Protein AF-A0A820NMT6-F1 (afdb_monomer)

Organism: NCBI:txid433720

Radius of gyration: 14.99 Å; Cα contacts (8 Å, |Δi|>4): 287; chains: 1; bounding box: 34×33×39 Å

pLDDT: mean 90.2, std 10.55, range [42.97, 98.31]

Foldseek 3Di:
DDDPDPKDKDWDQWDWDQDPPRIDTDADDPQTDIDTDDPVQLVDPQRKDKDKDKDAAADLAKDADDKDDPDPSSDDDIDRQWIAHRRQWIKGFHPDPVGQIQTADRDDHRDIKMKMWIAHPQAAIWIDINNHTRDGSGD

Sequence (139 aa):
ASVPLGLIVTTNDVTLATGKVNQALNFNSSSSYYQIQSFVLLGISNYAYSIALWVKRTSTGGGTLVHLSTQTDGLGWCVTLLGFRSTGEIVATNWDYYGKEVVGPVILINVWTHVASTFSTINGLRFYINGIYSGTTGV

Solvent-accessible surface area (backbone atoms only — not comparable to full-atom values): 8318 Å² total; per-residue (Å²): 132,91,70,86,80,86,62,54,71,51,71,35,68,61,43,83,41,85,32,99,64,76,64,30,85,38,69,80,51,98,77,34,43,81,46,72,54,86,65,62,63,80,74,40,84,75,54,66,51,75,51,75,48,77,46,61,44,86,62,63,62,44,50,78,76,38,75,49,47,79,37,96,88,60,42,83,63,60,45,64,41,28,30,34,39,67,87,24,28,38,34,41,34,54,90,52,101,78,63,51,57,37,74,48,64,67,63,60,63,77,39,83,41,42,41,36,39,37,37,33,78,82,58,16,44,35,38,28,52,70,86,40,83,62,46,55,56,46,107

Secondary structure (DSSP, 8-state):
---SSS--EEEESEEEEE-SSSEEEEE-STT-EEEE---GGGGSTT--EEEEEEE--SSSS-EEEEEEESSTTS-SSEEEEEEE-TT-EEEEE--STT--EEEEEEPPTT--EEEEEEEETTTEEEEEETTEEEEE---

Nearest PDB structures (foldseek):
  2nz9-assembly2_B  TM=6.439E-01  e=1.289E-02  Clostridium botulinum
  5hcf-assembly1_A  TM=4.167E-01  e=2.110E-02  Trypanosoma cruzi strain CL Brener
  8tzr-assembly1_C  TM=5.541E-01  e=5.318E-01  Homo sapiens
  3hbk-assembly1_A  TM=4.352E-01  e=9.189E-01  Parabacteroides distasonis ATCC 8503
  2ifr-assembly1_A  TM=4.392E-01  e=7.757E+00  Scytalidium lignicola

InterPro domains:
  IPR013320 Concanavalin A-like lectin/glucanase domain superfamily [SSF49899] (11-137)

Structure (mmCIF, N/CA/C/O backbone):
data_AF-A0A820NMT6-F1
#
_entry.id   AF-A0A820NMT6-F1
#
loop_
_atom_site.group_PDB
_atom_site.id
_atom_site.type_symbol
_atom_site.label_atom_id
_atom_site.label_alt_id
_atom_site.label_comp_id
_atom_site.label_asym_id
_atom_site.label_entity_id
_atom_site.label_seq_id
_atom_site.pdbx_PDB_ins_code
_atom_site.Cartn_x
_atom_site.Cartn_y
_atom_site.Cartn_z
_atom_site.occupancy
_atom_site.B_iso_or_equiv
_atom_site.auth_seq_id
_atom_site.auth_comp_id
_atom_site.auth_asym_id
_atom_site.auth_atom_id
_atom_site.pdbx_PDB_model_num
ATOM 1 N N . ALA A 1 1 ? 4.928 1.311 19.247 1.00 45.97 1 ALA A N 1
ATOM 2 C CA . ALA A 1 1 ? 5.791 0.214 18.769 1.00 45.97 1 ALA A CA 1
ATOM 3 C C . ALA A 1 1 ? 7.204 0.758 18.627 1.00 45.97 1 ALA A C 1
ATOM 5 O O . ALA A 1 1 ? 7.374 1.758 17.944 1.00 45.97 1 ALA A O 1
ATOM 6 N N . SER A 1 2 ? 8.183 0.187 19.330 1.00 42.97 2 SER A N 1
ATOM 7 C CA . SER A 1 2 ? 9.589 0.567 19.166 1.00 42.97 2 SER A CA 1
ATOM 8 C C . SER A 1 2 ? 10.054 0.121 17.784 1.00 42.97 2 SER A C 1
ATOM 10 O O . SER A 1 2 ? 10.014 -1.073 17.492 1.00 42.97 2 SER A O 1
ATOM 12 N N . VAL A 1 3 ? 10.463 1.060 16.934 1.00 52.28 3 VAL A N 1
ATOM 13 C CA . VAL A 1 3 ? 11.078 0.731 15.647 1.00 52.28 3 VAL A CA 1
ATOM 14 C C . VAL A 1 3 ? 12.587 0.646 15.889 1.00 52.28 3 VAL A C 1
ATOM 16 O O . VAL A 1 3 ? 13.200 1.669 16.197 1.00 52.28 3 VAL A O 1
ATOM 19 N N . PRO A 1 4 ? 13.208 -0.544 15.841 1.00 52.53 4 PRO A N 1
ATOM 20 C CA . PRO A 1 4 ? 14.662 -0.630 15.860 1.00 52.53 4 PRO A CA 1
ATOM 21 C C . PRO A 1 4 ? 15.181 -0.091 14.513 1.00 52.53 4 PRO A C 1
ATOM 23 O O . PRO A 1 4 ? 14.522 -0.330 13.507 1.00 52.53 4 PRO A O 1
ATOM 26 N N . LEU A 1 5 ? 16.330 0.608 14.499 1.00 56.19 5 LEU A N 1
ATOM 27 C CA . LEU A 1 5 ? 17.064 1.174 13.331 1.00 56.19 5 LEU A CA 1
ATOM 28 C C . LEU A 1 5 ? 17.062 2.704 13.094 1.00 56.19 5 LEU A C 1
ATOM 30 O O . LEU A 1 5 ? 17.380 3.138 11.993 1.00 56.19 5 LEU A O 1
ATOM 34 N N . GLY A 1 6 ? 16.797 3.561 14.086 1.00 63.81 6 GLY A N 1
ATOM 35 C CA . GLY A 1 6 ? 16.999 5.016 13.893 1.00 63.81 6 GLY A CA 1
ATOM 36 C C . GLY A 1 6 ? 16.092 5.641 12.818 1.00 63.81 6 GLY A C 1
ATOM 37 O O . GLY A 1 6 ? 16.377 6.720 12.305 1.00 63.81 6 GLY A O 1
ATOM 38 N N . LEU A 1 7 ? 14.999 4.955 12.479 1.00 75.00 7 LEU A N 1
ATOM 39 C CA . LEU A 1 7 ? 13.937 5.473 11.630 1.00 75.00 7 LEU A CA 1
ATOM 40 C C . LEU A 1 7 ? 13.156 6.533 12.408 1.00 75.00 7 LEU A C 1
ATOM 42 O O . LEU A 1 7 ? 12.718 6.293 13.535 1.00 75.00 7 LEU A O 1
ATOM 46 N N . ILE A 1 8 ? 12.968 7.699 11.794 1.00 85.88 8 ILE A N 1
ATOM 47 C CA . ILE A 1 8 ? 12.130 8.758 12.355 1.00 85.88 8 ILE A CA 1
ATOM 48 C C . ILE A 1 8 ? 10.686 8.444 11.984 1.00 85.88 8 ILE A C 1
ATOM 50 O O . ILE A 1 8 ? 10.362 8.279 10.806 1.00 85.88 8 ILE A O 1
ATOM 54 N N . VAL A 1 9 ? 9.836 8.357 13.005 1.00 90.19 9 VAL A N 1
ATOM 55 C CA . VAL A 1 9 ? 8.408 8.085 12.862 1.00 90.19 9 VAL A CA 1
ATOM 56 C C . VAL A 1 9 ? 7.610 9.253 13.416 1.00 90.19 9 VAL A C 1
ATOM 58 O O . VAL A 1 9 ? 7.865 9.723 14.524 1.00 90.19 9 VAL A O 1
ATOM 61 N N . THR A 1 10 ? 6.608 9.685 12.661 1.00 92.56 10 THR A N 1
ATOM 62 C CA . THR A 1 10 ? 5.634 10.691 13.086 1.00 92.56 10 THR A CA 1
ATOM 63 C C . THR A 1 10 ? 4.236 10.159 12.814 1.00 92.56 10 THR A C 1
ATOM 65 O O . THR A 1 10 ? 3.992 9.519 11.795 1.00 92.56 10 THR A O 1
ATOM 68 N N . THR A 1 11 ? 3.310 10.383 13.738 1.00 93.81 11 THR A N 1
ATOM 69 C CA . THR A 1 11 ? 1.936 9.891 13.619 1.00 93.81 11 THR A CA 1
ATOM 70 C C . THR A 1 11 ? 0.957 10.984 13.987 1.00 93.81 11 THR A C 1
ATOM 72 O O . THR A 1 11 ? 1.195 11.703 14.955 1.00 93.81 11 THR A O 1
ATOM 75 N N . ASN A 1 12 ? -0.173 11.035 13.293 1.00 94.56 12 ASN A N 1
ATOM 76 C CA . ASN A 1 12 ? -1.311 11.867 13.665 1.00 94.56 12 ASN A CA 1
ATOM 77 C C . ASN A 1 12 ? -2.569 11.000 13.712 1.00 94.56 12 ASN A C 1
ATOM 79 O O . ASN A 1 12 ? -2.816 10.266 12.762 1.00 94.56 12 ASN A O 1
ATOM 83 N N . ASP A 1 13 ? -3.339 11.065 14.798 1.00 94.50 13 ASP A N 1
ATOM 84 C CA . ASP A 1 13 ? -4.640 10.388 14.964 1.00 94.50 13 ASP A CA 1
ATOM 85 C C . ASP A 1 13 ? -4.673 8.869 14.672 1.00 94.50 13 ASP A C 1
ATOM 87 O O . ASP A 1 13 ? -5.712 8.299 14.326 1.00 94.50 13 ASP A O 1
ATOM 91 N N . VAL A 1 14 ? -3.545 8.176 14.857 1.00 95.19 14 VAL A N 1
ATOM 92 C CA . VAL A 1 14 ? -3.446 6.719 14.685 1.00 95.19 14 VAL A CA 1
ATOM 93 C C . VAL A 1 14 ? -3.500 6.012 16.035 1.00 95.19 14 VAL A C 1
ATOM 95 O O . VAL A 1 14 ? -2.767 6.344 16.964 1.00 95.19 14 VAL A O 1
ATOM 98 N N . THR A 1 15 ? -4.335 4.980 16.127 1.00 95.69 15 THR A N 1
ATOM 99 C CA . THR A 1 15 ? -4.449 4.112 17.313 1.00 95.69 15 THR A CA 1
ATOM 100 C C . THR A 1 15 ? -4.056 2.678 16.977 1.00 95.69 15 THR A C 1
ATOM 102 O O . THR A 1 15 ? -4.072 2.279 15.814 1.00 95.69 15 THR A O 1
ATOM 105 N N . LEU A 1 16 ? -3.693 1.883 17.984 1.00 96.12 16 LEU A N 1
ATOM 106 C CA . LEU A 1 16 ? -3.490 0.445 17.802 1.00 96.12 16 LEU A CA 1
ATOM 107 C C . LEU A 1 16 ? -4.820 -0.295 17.955 1.00 96.12 16 LEU A C 1
ATOM 109 O O . LEU A 1 16 ? -5.590 -0.015 18.870 1.00 96.12 16 LEU A O 1
ATOM 113 N N . ALA A 1 17 ? -5.057 -1.272 17.086 1.00 95.56 17 ALA A N 1
ATOM 114 C CA . ALA A 1 17 ? -6.205 -2.172 17.137 1.00 95.56 17 ALA A CA 1
ATOM 115 C C . ALA A 1 17 ? -5.777 -3.619 16.861 1.00 95.56 17 ALA A C 1
ATOM 117 O O . ALA A 1 17 ? -4.648 -3.880 16.438 1.00 95.56 17 ALA A O 1
ATOM 118 N N . THR A 1 18 ? -6.683 -4.577 17.066 1.00 95.88 18 THR A N 1
ATOM 119 C CA . THR A 1 18 ? -6.464 -5.971 16.658 1.00 95.88 18 THR A CA 1
ATOM 120 C C . THR A 1 18 ? -6.310 -6.052 15.138 1.00 95.88 18 THR A C 1
ATOM 122 O O . THR A 1 18 ? -7.217 -5.687 14.386 1.00 95.88 18 THR A O 1
ATOM 125 N N . GLY A 1 19 ? -5.149 -6.522 14.685 1.00 96.50 19 GLY A N 1
ATOM 126 C CA . GLY A 1 19 ? -4.821 -6.666 13.270 1.00 96.50 19 GLY A CA 1
ATOM 127 C C . GLY A 1 19 ? -5.229 -8.018 12.696 1.00 96.50 19 GLY A C 1
ATOM 128 O O . GLY A 1 19 ? -5.650 -8.920 13.420 1.00 96.50 19 GLY A O 1
ATOM 129 N N . LYS A 1 20 ? -5.045 -8.195 11.379 1.00 97.00 20 LYS A N 1
ATOM 130 C CA . LYS A 1 20 ? -5.096 -9.535 10.766 1.00 97.00 20 LYS A CA 1
ATOM 131 C C . LYS A 1 20 ? -4.041 -10.461 11.370 1.00 97.00 20 LYS A C 1
ATOM 133 O O . LYS A 1 20 ? -4.299 -11.645 11.563 1.00 97.00 20 LYS A O 1
ATOM 138 N N . VAL A 1 21 ? -2.867 -9.898 11.646 1.00 94.94 21 VAL A N 1
ATOM 139 C CA . VAL A 1 21 ? -1.762 -10.525 12.366 1.00 94.94 21 VAL A CA 1
ATOM 140 C C . VAL A 1 21 ? -1.394 -9.578 13.503 1.00 94.94 21 VAL A C 1
ATOM 142 O O . VAL A 1 21 ? -1.041 -8.432 13.243 1.00 94.94 21 VAL A O 1
ATOM 145 N N . ASN A 1 22 ? -1.486 -10.037 14.751 1.00 95.12 22 ASN A N 1
ATOM 146 C CA . ASN A 1 22 ? -1.182 -9.253 15.952 1.00 95.12 22 ASN A CA 1
ATOM 147 C C . ASN A 1 22 ? -1.937 -7.906 16.019 1.00 95.12 22 ASN A C 1
ATOM 149 O O . ASN A 1 22 ? -3.132 -7.872 16.314 1.00 95.12 22 ASN A O 1
ATOM 153 N N . GLN A 1 23 ? -1.241 -6.795 15.763 1.00 96.06 23 GLN A N 1
ATOM 154 C CA . GLN A 1 23 ? -1.766 -5.433 15.848 1.00 96.06 23 GLN A CA 1
ATOM 155 C C . GLN A 1 23 ? -1.812 -4.768 14.473 1.00 96.06 23 GLN A C 1
ATOM 157 O O . GLN A 1 23 ? -0.993 -5.047 13.601 1.00 96.06 23 GLN A O 1
ATOM 162 N N . ALA A 1 24 ? -2.757 -3.850 14.306 1.00 96.62 24 ALA A N 1
ATOM 163 C CA . ALA A 1 24 ? -2.852 -2.966 13.156 1.00 96.62 24 ALA A CA 1
ATOM 164 C C . ALA A 1 24 ? -2.917 -1.503 13.592 1.00 96.62 24 ALA A C 1
ATOM 166 O O . ALA A 1 24 ? -3.351 -1.184 14.701 1.00 96.62 24 ALA A O 1
ATOM 167 N N . LEU A 1 25 ? -2.505 -0.626 12.680 1.00 96.62 25 LEU A N 1
ATOM 168 C CA . LEU A 1 25 ? -2.734 0.807 12.778 1.00 96.62 25 LEU A CA 1
ATOM 169 C C . LEU A 1 25 ? -4.169 1.100 12.339 1.00 96.62 25 LEU A C 1
ATOM 171 O O . LEU A 1 25 ? -4.590 0.694 11.256 1.00 96.62 25 LEU A O 1
ATOM 175 N N . ASN A 1 26 ? -4.913 1.782 13.196 1.00 96.06 26 ASN A N 1
ATOM 176 C CA . ASN A 1 26 ? -6.278 2.206 12.951 1.00 96.06 26 ASN A CA 1
ATOM 177 C C . ASN A 1 26 ? -6.311 3.726 12.749 1.00 96.06 26 ASN A C 1
ATOM 179 O O . ASN A 1 26 ? -5.908 4.480 13.640 1.00 96.06 26 ASN A O 1
ATOM 183 N N . PHE A 1 27 ? -6.775 4.139 11.570 1.00 95.25 27 PHE A N 1
ATOM 184 C CA . PHE A 1 27 ? -6.821 5.521 11.093 1.00 95.25 27 PHE A CA 1
ATOM 185 C C . PHE A 1 27 ? -8.249 6.047 11.280 1.00 95.25 27 PHE A C 1
ATOM 187 O O . PHE A 1 27 ? -9.164 5.615 10.580 1.00 95.25 27 PHE A O 1
ATOM 194 N N . ASN A 1 28 ? -8.453 6.928 12.262 1.00 88.31 28 ASN A N 1
ATOM 195 C CA . ASN A 1 28 ? -9.791 7.302 12.743 1.00 88.31 28 ASN A CA 1
ATOM 196 C C . ASN A 1 28 ? -10.344 8.599 12.133 1.00 88.31 28 ASN A C 1
ATOM 198 O O . ASN A 1 28 ? -11.501 8.943 12.369 1.00 88.31 28 ASN A O 1
ATOM 202 N N . SER A 1 29 ? -9.531 9.334 11.378 1.00 90.56 29 SER A N 1
ATOM 203 C CA . SER A 1 29 ? -9.871 10.635 10.800 1.00 90.56 29 SER A CA 1
ATOM 204 C C . SER A 1 29 ? -9.285 10.784 9.396 1.00 90.56 29 SER A C 1
ATOM 206 O O . SER A 1 29 ? -8.354 10.077 9.012 1.00 90.56 29 SER A O 1
ATOM 208 N N . SER A 1 30 ? -9.792 11.748 8.627 1.00 88.12 30 SER A N 1
ATOM 209 C CA . SER A 1 30 ? -9.229 12.096 7.314 1.00 88.12 30 SER A CA 1
ATOM 210 C C . SER A 1 30 ? -7.818 12.693 7.391 1.00 88.12 30 SER A C 1
ATOM 212 O O . SER A 1 30 ? -7.127 12.738 6.381 1.00 88.12 30 SER A O 1
ATOM 214 N N . SER A 1 31 ? -7.391 13.154 8.570 1.00 90.12 31 SER A N 1
ATOM 215 C CA . SER A 1 31 ? -6.045 13.669 8.854 1.00 90.12 31 SER A CA 1
ATOM 216 C C . SER A 1 31 ? -5.107 12.610 9.439 1.00 90.12 31 SER A C 1
ATOM 218 O O . SER A 1 31 ? -3.969 12.926 9.787 1.00 90.12 31 SER A O 1
ATOM 220 N N . SER A 1 32 ? -5.568 11.367 9.604 1.00 94.50 32 SER A N 1
ATOM 221 C CA . SER A 1 32 ? -4.763 10.318 10.225 1.00 94.50 32 SER A CA 1
ATOM 222 C C . SER A 1 32 ? -3.608 9.893 9.318 1.00 94.50 32 SER A C 1
ATOM 224 O O . SER A 1 32 ? -3.823 9.579 8.149 1.00 94.50 32 SER A O 1
ATOM 226 N N . TYR A 1 33 ? -2.391 9.800 9.857 1.00 94.88 33 TYR A N 1
ATOM 227 C CA . TYR A 1 33 ? -1.243 9.268 9.120 1.00 94.88 33 TYR A CA 1
ATOM 228 C C . TYR A 1 33 ? -0.229 8.573 10.028 1.00 94.88 33 TYR A C 1
ATOM 230 O O . TYR A 1 33 ? -0.094 8.878 11.214 1.00 94.88 33 TYR A O 1
ATOM 238 N N . TYR A 1 34 ? 0.525 7.654 9.428 1.00 95.12 34 TYR A N 1
ATOM 239 C CA . TYR A 1 34 ? 1.713 7.044 10.009 1.00 95.12 34 TYR A CA 1
ATOM 240 C C . TYR A 1 34 ? 2.863 7.246 9.030 1.00 95.12 34 TYR A C 1
ATOM 242 O O . TYR A 1 34 ? 2.899 6.640 7.961 1.00 95.12 34 TYR A O 1
ATOM 250 N N . GLN A 1 35 ? 3.770 8.145 9.378 1.00 93.88 35 GLN A N 1
ATOM 251 C CA . GLN A 1 35 ? 4.877 8.549 8.534 1.00 93.88 35 GLN A CA 1
ATOM 252 C C . GLN A 1 35 ? 6.168 7.943 9.052 1.00 93.88 35 GLN A C 1
ATOM 254 O O . GLN A 1 35 ? 6.453 7.972 10.248 1.00 93.88 35 GLN A O 1
ATOM 259 N N . ILE A 1 36 ? 6.969 7.452 8.117 1.00 92.25 36 ILE A N 1
ATOM 260 C CA . ILE A 1 36 ? 8.324 6.988 8.363 1.00 92.2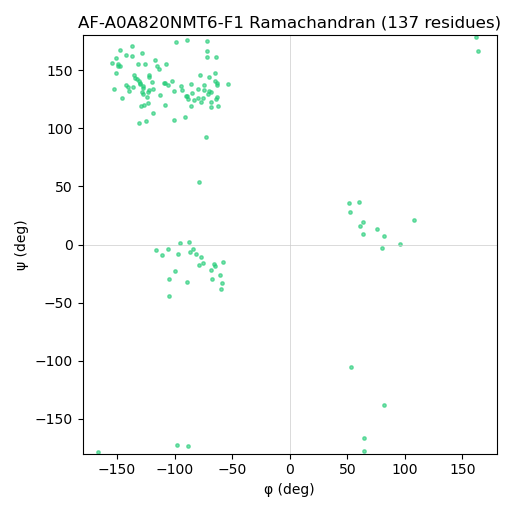5 36 ILE A CA 1
ATOM 261 C C . ILE A 1 36 ? 9.232 7.708 7.371 1.00 92.25 36 ILE A C 1
ATOM 263 O O . ILE A 1 36 ? 8.907 7.810 6.188 1.00 92.25 36 ILE A O 1
ATOM 267 N N . GLN A 1 37 ? 10.362 8.210 7.850 1.00 89.69 37 GLN A N 1
ATOM 268 C CA . GLN A 1 37 ? 11.335 8.922 7.027 1.00 89.69 37 GLN A CA 1
ATOM 269 C C . GLN A 1 37 ? 12.500 8.005 6.620 1.00 89.69 37 GLN A C 1
ATOM 271 O O . GLN A 1 37 ? 12.610 6.868 7.075 1.00 89.69 37 GLN A O 1
ATOM 276 N N . SER A 1 38 ? 13.384 8.522 5.762 1.00 86.19 38 SER A N 1
ATOM 277 C CA . SER A 1 38 ? 14.644 7.877 5.348 1.00 86.19 38 SER A CA 1
ATOM 278 C C . SER A 1 38 ? 14.534 6.724 4.339 1.00 86.19 38 SER A C 1
ATOM 280 O O . SER A 1 38 ? 15.530 6.059 4.058 1.00 86.19 38 SER A O 1
ATOM 282 N N . PHE A 1 39 ? 13.382 6.540 3.686 1.00 85.19 39 PHE A N 1
ATOM 283 C CA . PHE A 1 39 ? 13.239 5.646 2.525 1.00 85.19 39 PHE A CA 1
ATOM 284 C C . PHE A 1 39 ? 13.758 6.281 1.222 1.00 85.19 39 PHE A C 1
ATOM 286 O O . PHE A 1 39 ? 13.052 6.353 0.219 1.00 85.19 39 PHE A O 1
ATOM 293 N N . VAL A 1 40 ? 15.010 6.748 1.229 1.00 85.69 40 VAL A N 1
ATOM 294 C CA . VAL A 1 40 ? 15.589 7.553 0.135 1.00 85.69 40 VAL A CA 1
ATOM 295 C C . VAL A 1 40 ? 15.580 6.839 -1.219 1.00 85.69 40 VAL A C 1
ATOM 297 O O . VAL A 1 40 ? 15.374 7.475 -2.246 1.00 85.69 40 VAL A O 1
ATOM 300 N N . LEU A 1 41 ? 15.733 5.511 -1.224 1.00 88.81 41 LEU A N 1
ATOM 301 C CA . LEU A 1 41 ? 15.758 4.705 -2.446 1.00 88.81 41 LEU A CA 1
ATOM 302 C C . LEU A 1 41 ? 14.403 4.686 -3.169 1.00 88.81 41 LEU A C 1
ATOM 304 O O . LEU A 1 41 ? 14.380 4.620 -4.393 1.00 88.81 41 LEU A O 1
ATOM 308 N N . LEU A 1 42 ? 13.284 4.815 -2.443 1.00 86.94 42 LEU A N 1
ATOM 309 C CA . LEU A 1 42 ? 11.952 4.901 -3.057 1.00 86.94 42 LEU A CA 1
ATOM 310 C C . LEU A 1 42 ? 11.750 6.210 -3.836 1.00 86.94 42 LEU A C 1
ATOM 312 O O . LEU A 1 42 ? 10.911 6.256 -4.729 1.00 86.94 42 LEU A O 1
ATOM 316 N N . GLY A 1 43 ? 12.522 7.258 -3.524 1.00 82.44 43 GLY A N 1
ATOM 317 C CA . GLY A 1 43 ? 12.523 8.526 -4.259 1.00 82.44 43 GLY A CA 1
ATOM 318 C C . GLY A 1 43 ? 13.415 8.533 -5.505 1.00 82.44 43 GLY A C 1
ATOM 319 O O . GLY A 1 43 ? 13.446 9.529 -6.225 1.00 82.44 43 GLY A O 1
ATOM 320 N N . ILE A 1 44 ? 14.156 7.453 -5.774 1.00 85.94 44 ILE A N 1
ATOM 321 C CA . ILE A 1 44 ? 15.004 7.341 -6.961 1.00 85.94 44 ILE A CA 1
ATOM 322 C C . ILE A 1 44 ? 14.169 6.772 -8.108 1.00 85.94 44 ILE A C 1
ATOM 324 O O . ILE A 1 44 ? 13.581 5.695 -8.000 1.00 85.94 44 ILE A O 1
ATOM 328 N N . SER A 1 45 ? 14.147 7.486 -9.235 1.00 82.94 45 SER A N 1
ATOM 329 C CA . SER A 1 45 ? 13.463 7.024 -10.445 1.00 82.94 45 SER A CA 1
ATOM 330 C C . SER A 1 45 ? 13.944 5.627 -10.846 1.00 82.94 45 SER A C 1
ATOM 332 O O . SER A 1 45 ? 15.143 5.346 -10.811 1.00 82.94 45 SER A O 1
ATOM 334 N N . ASN A 1 46 ? 13.011 4.761 -11.246 1.00 85.50 46 ASN A N 1
ATOM 335 C CA . ASN A 1 46 ? 13.272 3.390 -11.693 1.00 85.50 46 ASN A CA 1
ATOM 336 C C . ASN A 1 46 ? 13.874 2.434 -10.644 1.00 85.50 46 ASN A C 1
ATOM 338 O O . ASN A 1 46 ? 14.242 1.309 -10.993 1.00 85.50 46 ASN A O 1
ATOM 342 N N . TYR A 1 47 ? 13.951 2.826 -9.369 1.00 90.19 47 TYR A N 1
ATOM 343 C CA . TYR A 1 47 ? 14.390 1.916 -8.316 1.00 90.19 47 TYR A CA 1
ATOM 344 C C . TYR A 1 47 ? 13.352 0.808 -8.099 1.00 90.19 47 TYR A C 1
ATOM 346 O O . TYR A 1 47 ? 12.156 1.078 -7.993 1.00 90.19 47 TYR A O 1
ATOM 354 N N . ALA A 1 48 ? 13.794 -0.449 -8.052 1.00 92.69 48 ALA A N 1
ATOM 355 C CA . ALA A 1 48 ? 12.894 -1.578 -7.848 1.00 92.69 48 ALA A CA 1
ATOM 356 C C . ALA A 1 48 ? 12.427 -1.647 -6.387 1.00 92.69 48 ALA A C 1
ATOM 358 O O . ALA A 1 48 ? 13.225 -1.492 -5.463 1.00 92.69 48 ALA A O 1
ATOM 359 N N . TYR A 1 49 ? 11.142 -1.914 -6.166 1.00 93.44 49 TYR A N 1
ATOM 360 C CA . TYR A 1 49 ? 10.573 -1.983 -4.820 1.00 93.44 49 TYR A CA 1
ATOM 361 C C . TYR A 1 49 ? 9.434 -2.991 -4.723 1.00 93.44 49 TYR A C 1
ATOM 363 O O . TYR A 1 49 ? 8.909 -3.498 -5.719 1.00 93.44 49 TYR A O 1
ATOM 371 N N . SER A 1 50 ? 9.045 -3.297 -3.490 1.00 95.56 50 SER A N 1
ATOM 372 C CA . SER A 1 50 ? 7.853 -4.080 -3.185 1.00 95.56 50 SER A CA 1
ATOM 373 C C . SER A 1 50 ? 7.173 -3.526 -1.940 1.00 95.56 50 SER A C 1
ATOM 375 O O . SER A 1 50 ? 7.838 -3.190 -0.964 1.00 95.56 50 SER A O 1
ATOM 377 N N . ILE A 1 51 ? 5.849 -3.431 -1.985 1.00 95.75 51 ILE A N 1
ATOM 378 C CA . ILE A 1 51 ? 4.997 -2.986 -0.883 1.00 95.75 51 ILE A CA 1
ATOM 379 C C . ILE A 1 51 ? 3.988 -4.099 -0.637 1.00 95.75 51 ILE A C 1
ATOM 381 O O . ILE A 1 51 ? 3.315 -4.524 -1.569 1.00 95.75 51 ILE A O 1
ATOM 385 N N . ALA A 1 52 ? 3.868 -4.568 0.603 1.00 97.31 52 ALA A N 1
ATOM 386 C CA . ALA A 1 52 ? 2.883 -5.575 0.984 1.00 97.31 52 ALA A CA 1
ATOM 387 C C . ALA A 1 52 ? 2.276 -5.230 2.344 1.00 97.31 52 ALA A C 1
ATOM 389 O O . ALA A 1 52 ? 3.003 -4.919 3.288 1.00 97.31 52 ALA A O 1
ATOM 390 N N . LEU A 1 53 ? 0.947 -5.272 2.443 1.00 97.00 53 LEU A N 1
ATOM 391 C CA . LEU A 1 53 ? 0.228 -4.988 3.681 1.00 97.00 53 LEU A CA 1
ATOM 392 C C . LEU A 1 53 ? -1.137 -5.678 3.731 1.00 97.00 53 LEU A C 1
ATOM 394 O O . LEU A 1 53 ? -1.754 -5.992 2.714 1.00 97.00 53 LEU A O 1
ATOM 398 N N . TRP A 1 54 ? -1.627 -5.882 4.952 1.00 98.00 54 TRP A N 1
ATOM 399 C CA . TRP A 1 54 ? -3.025 -6.212 5.205 1.00 98.00 54 TRP A CA 1
ATOM 400 C C . TRP A 1 54 ? -3.818 -4.921 5.397 1.00 98.00 54 TRP A C 1
ATOM 402 O O . TRP A 1 54 ? -3.466 -4.105 6.245 1.00 98.00 54 TRP A O 1
ATOM 412 N N . VAL A 1 55 ? -4.909 -4.759 4.651 1.00 97.00 55 VAL A N 1
ATOM 413 C CA . VAL A 1 55 ? -5.824 -3.617 4.760 1.00 97.00 55 VAL A CA 1
ATOM 414 C C . VAL A 1 55 ? -7.226 -4.094 5.119 1.00 97.00 55 VAL A C 1
ATOM 416 O O . VAL A 1 55 ? -7.703 -5.110 4.615 1.00 97.00 55 VAL A O 1
ATOM 419 N N . LYS A 1 56 ? -7.899 -3.348 5.993 1.00 96.62 56 LYS A N 1
ATOM 420 C CA . LYS A 1 56 ? -9.328 -3.489 6.278 1.00 96.62 56 LYS A CA 1
ATOM 421 C C . LYS A 1 56 ? -9.949 -2.103 6.197 1.00 96.62 56 LYS A C 1
ATOM 423 O O . LYS A 1 56 ? -9.763 -1.295 7.099 1.00 96.62 56 LYS A O 1
ATOM 428 N N . ARG A 1 57 ? -10.674 -1.821 5.114 1.00 92.94 57 ARG A N 1
ATOM 429 C CA . ARG A 1 57 ? -11.384 -0.544 4.970 1.00 92.94 57 ARG A CA 1
ATOM 430 C C . ARG A 1 57 ? -12.675 -0.564 5.790 1.00 92.94 57 ARG A C 1
ATOM 432 O O . ARG A 1 57 ? -13.335 -1.600 5.872 1.00 92.94 57 ARG A O 1
ATOM 439 N N . THR A 1 58 ? -13.061 0.574 6.349 1.00 92.62 58 THR A N 1
ATOM 440 C CA . THR A 1 58 ? -14.285 0.729 7.157 1.00 92.62 58 THR A CA 1
ATOM 441 C C . THR A 1 58 ? -15.353 1.582 6.470 1.00 92.62 58 THR A C 1
ATOM 443 O O . THR A 1 58 ? -16.494 1.607 6.920 1.00 92.62 58 THR A O 1
ATOM 446 N N . SER A 1 59 ? -15.016 2.230 5.352 1.00 90.88 59 SER A N 1
ATOM 447 C CA . SER A 1 59 ? -15.921 3.043 4.536 1.00 90.88 59 SER A CA 1
ATOM 448 C C . SER A 1 59 ? -15.711 2.772 3.043 1.00 90.88 59 SER A C 1
ATOM 450 O O . SER A 1 59 ? -14.693 2.207 2.638 1.00 90.88 59 SER A O 1
ATOM 452 N N . THR A 1 60 ? -16.684 3.159 2.218 1.00 90.00 60 THR A N 1
ATOM 453 C CA . THR A 1 60 ? -16.672 2.973 0.756 1.00 90.00 60 THR A CA 1
ATOM 454 C C . THR A 1 60 ? -15.973 4.098 -0.007 1.00 90.00 60 THR A C 1
ATOM 456 O O . THR A 1 60 ? -15.758 3.960 -1.208 1.00 90.00 60 THR A O 1
ATOM 459 N N . GLY A 1 61 ? -15.574 5.177 0.672 1.00 89.69 61 GLY A N 1
ATOM 460 C CA . GLY A 1 61 ? -14.861 6.296 0.059 1.00 89.69 61 GLY A CA 1
ATOM 461 C C . GLY A 1 61 ? -13.481 5.912 -0.482 1.00 89.69 61 GLY A C 1
ATOM 462 O O . GLY A 1 61 ? -12.904 4.888 -0.098 1.00 89.69 61 GLY A O 1
ATOM 463 N N . GLY A 1 62 ? -12.961 6.756 -1.375 1.00 92.31 62 GLY A N 1
ATOM 464 C CA . GLY A 1 62 ? -11.577 6.669 -1.834 1.00 92.31 62 GLY A CA 1
ATOM 465 C C . GLY A 1 62 ? -10.591 7.111 -0.753 1.00 92.31 62 GLY A C 1
ATOM 466 O O . GLY A 1 62 ? -10.986 7.582 0.314 1.00 92.31 62 GLY A O 1
ATOM 467 N N . GLY A 1 63 ? -9.301 6.971 -1.032 1.00 92.31 63 GLY A N 1
ATOM 468 C CA . GLY A 1 63 ? -8.261 7.428 -0.115 1.00 92.31 63 GLY A CA 1
ATOM 469 C C . GLY A 1 63 ? -6.893 6.837 -0.412 1.00 92.31 63 GLY A C 1
ATOM 470 O O . GLY A 1 63 ? -6.764 5.870 -1.159 1.00 92.31 63 GLY A O 1
ATOM 471 N N . THR A 1 64 ? -5.868 7.413 0.201 1.00 94.44 64 THR A N 1
ATOM 472 C CA . THR A 1 64 ? -4.480 6.977 0.040 1.00 94.44 64 THR A CA 1
ATOM 473 C C . THR A 1 64 ? -4.095 6.002 1.149 1.00 94.44 64 THR A C 1
ATOM 475 O O . THR A 1 64 ? -4.409 6.226 2.315 1.00 94.44 64 THR A O 1
ATOM 478 N N . LEU A 1 65 ? -3.409 4.917 0.786 1.00 95.69 65 LEU A N 1
ATOM 479 C CA . LEU A 1 65 ? -2.850 3.950 1.736 1.00 95.69 65 LEU A CA 1
ATOM 480 C C . LEU A 1 65 ? -1.338 4.098 1.867 1.00 95.69 65 LEU A C 1
ATOM 482 O O . LEU A 1 65 ? -0.808 4.064 2.973 1.00 95.69 65 LEU A O 1
ATOM 486 N N . VAL A 1 66 ? -0.646 4.254 0.737 1.00 95.38 66 VAL A N 1
ATOM 487 C CA . VAL A 1 66 ? 0.802 4.462 0.702 1.00 95.38 66 VAL A CA 1
ATOM 488 C C . VAL A 1 66 ? 1.098 5.676 -0.156 1.00 95.38 66 VAL A C 1
ATOM 490 O O . VAL A 1 66 ? 0.778 5.707 -1.344 1.00 95.38 66 VAL A O 1
ATOM 493 N N . HIS A 1 67 ? 1.719 6.665 0.476 1.00 93.50 67 HIS A N 1
ATOM 494 C CA . HIS A 1 67 ? 2.100 7.939 -0.113 1.00 93.50 67 HIS A CA 1
ATOM 495 C C . HIS A 1 67 ? 3.601 8.130 0.032 1.00 93.50 67 HIS A C 1
ATOM 497 O O . HIS A 1 67 ? 4.147 7.931 1.118 1.00 93.50 67 HIS A O 1
ATOM 503 N N . LEU A 1 68 ? 4.256 8.533 -1.047 1.00 91.81 68 LEU A N 1
ATOM 504 C CA . LEU A 1 68 ? 5.644 8.960 -1.046 1.00 91.81 68 LEU A CA 1
ATOM 505 C C . LEU A 1 68 ? 5.691 10.469 -1.268 1.00 91.81 68 LEU A C 1
ATOM 507 O O . LEU A 1 68 ? 4.946 10.994 -2.089 1.00 91.81 68 LEU A O 1
ATOM 511 N N . SER A 1 69 ? 6.563 11.156 -0.539 1.00 92.12 69 SER A N 1
ATOM 512 C CA . SER A 1 69 ? 6.687 12.610 -0.561 1.00 92.12 69 SER A CA 1
ATOM 513 C C . SER A 1 69 ? 8.120 13.022 -0.233 1.00 92.12 69 SER A C 1
ATOM 515 O O . SER A 1 69 ? 8.780 12.353 0.566 1.00 92.12 69 SER A O 1
ATOM 517 N N . THR A 1 70 ? 8.600 14.126 -0.812 1.00 91.19 70 THR A N 1
ATOM 518 C CA . THR A 1 70 ? 9.874 14.742 -0.402 1.00 91.19 70 THR A CA 1
ATOM 519 C C . THR A 1 70 ? 9.761 15.575 0.873 1.00 91.19 70 THR A C 1
ATOM 521 O O . THR A 1 70 ? 10.785 15.855 1.495 1.00 91.19 70 THR A O 1
ATOM 524 N N . GLN A 1 71 ? 8.548 15.964 1.277 1.00 90.94 71 GLN A N 1
ATOM 525 C CA . GLN A 1 71 ? 8.295 16.785 2.464 1.00 90.94 71 GLN A CA 1
ATOM 526 C C . GLN A 1 71 ? 7.496 16.027 3.530 1.00 90.94 71 GLN A C 1
ATOM 528 O O . GLN A 1 71 ? 6.735 15.098 3.234 1.00 90.94 71 GLN A O 1
ATOM 533 N N . THR A 1 72 ? 7.669 16.425 4.792 1.00 88.06 72 THR A N 1
ATOM 534 C CA . THR A 1 72 ? 7.085 15.737 5.954 1.00 88.06 72 THR A CA 1
ATOM 535 C C . THR A 1 72 ? 5.589 15.986 6.138 1.00 88.06 72 THR A C 1
ATOM 537 O O . THR A 1 72 ? 4.929 15.229 6.837 1.00 88.06 72 THR A O 1
ATOM 540 N N . ASP A 1 73 ? 5.029 16.995 5.487 1.00 88.31 73 ASP A N 1
ATOM 541 C CA . ASP A 1 73 ? 3.591 17.281 5.434 1.00 88.31 73 ASP A CA 1
ATOM 542 C C . ASP A 1 73 ? 2.865 16.532 4.297 1.00 88.31 73 ASP A C 1
ATOM 544 O O . ASP A 1 73 ? 1.658 16.685 4.119 1.00 88.31 73 ASP A O 1
ATOM 548 N N . GLY A 1 74 ? 3.588 15.703 3.535 1.00 89.31 74 GLY A N 1
ATOM 549 C CA . GLY A 1 74 ?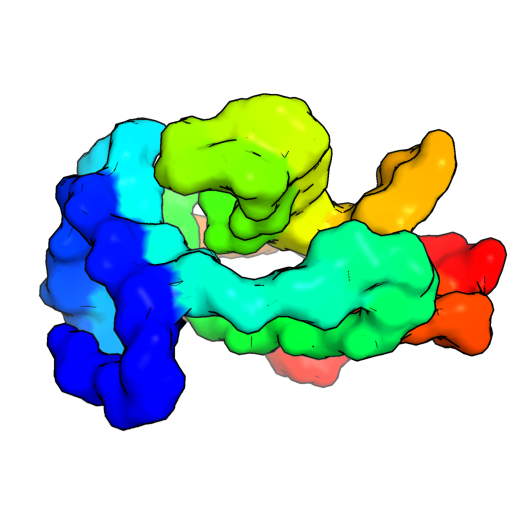 3.047 14.988 2.379 1.00 89.31 74 GLY A CA 1
ATOM 550 C C . GLY A 1 74 ? 2.992 15.817 1.090 1.00 89.31 74 GLY A C 1
ATOM 551 O O . GLY A 1 74 ? 2.432 15.329 0.104 1.00 89.31 74 GLY A O 1
ATOM 552 N N . LEU A 1 75 ? 3.559 17.030 1.085 1.00 89.50 75 LEU A N 1
ATOM 553 C CA . LEU A 1 75 ? 3.601 17.946 -0.058 1.00 89.50 75 LEU A CA 1
ATOM 554 C C . LEU A 1 75 ? 4.936 17.886 -0.830 1.00 89.50 75 LEU A C 1
ATOM 556 O O . LEU A 1 75 ? 5.799 17.040 -0.604 1.00 89.50 75 LEU A O 1
ATOM 560 N N . GLY A 1 76 ? 5.115 18.798 -1.789 1.00 91.00 76 GLY A N 1
ATOM 561 C CA . GLY A 1 76 ? 6.276 18.824 -2.676 1.00 91.00 76 GLY A CA 1
ATOM 562 C C . GLY A 1 76 ? 6.123 17.847 -3.840 1.00 91.00 76 GLY A C 1
ATOM 563 O O . GLY A 1 76 ? 5.052 17.753 -4.438 1.00 91.00 76 GLY A O 1
ATOM 564 N N . TRP A 1 77 ? 7.199 17.136 -4.186 1.00 89.31 77 TRP A N 1
ATOM 565 C CA . TRP A 1 77 ? 7.075 16.018 -5.118 1.00 89.31 77 TRP A CA 1
ATOM 566 C C . TRP A 1 77 ? 6.485 14.842 -4.358 1.00 89.31 77 TRP A C 1
ATOM 568 O O . TRP A 1 77 ? 7.047 14.422 -3.344 1.00 89.31 77 TRP A O 1
ATOM 578 N N . CYS A 1 78 ? 5.356 14.329 -4.835 1.00 90.19 78 CYS A N 1
ATOM 579 C CA . CYS A 1 78 ? 4.673 13.248 -4.162 1.00 90.19 78 CYS A CA 1
ATOM 580 C C . CYS A 1 78 ? 3.916 12.333 -5.123 1.00 90.19 78 CYS A C 1
ATOM 582 O O . CYS A 1 78 ? 3.527 12.726 -6.223 1.00 90.19 78 CYS A O 1
ATOM 584 N N . VAL A 1 79 ? 3.742 11.084 -4.695 1.00 90.12 79 VAL A N 1
ATOM 585 C CA . VAL A 1 79 ? 3.112 10.016 -5.468 1.00 90.12 79 VAL A CA 1
ATOM 586 C C . VAL A 1 79 ? 2.354 9.107 -4.512 1.00 90.12 79 VAL A C 1
ATOM 588 O O . VAL A 1 79 ? 2.922 8.565 -3.564 1.00 90.12 79 VAL A O 1
ATOM 591 N N . THR A 1 80 ? 1.069 8.889 -4.781 1.00 92.38 80 THR A N 1
ATOM 592 C CA . THR A 1 80 ? 0.349 7.764 -4.178 1.00 92.38 80 THR A CA 1
ATOM 593 C C . THR A 1 80 ? 0.794 6.495 -4.891 1.00 92.38 80 THR A C 1
ATOM 595 O O . THR A 1 80 ? 0.739 6.449 -6.114 1.00 92.38 80 THR A O 1
ATOM 598 N N . LEU A 1 81 ? 1.254 5.489 -4.148 1.00 93.50 81 LEU A N 1
ATOM 599 C CA . LEU A 1 81 ? 1.673 4.182 -4.680 1.00 93.50 81 LEU A CA 1
ATOM 600 C C . LEU A 1 81 ? 0.585 3.113 -4.516 1.00 93.50 81 LEU A C 1
ATOM 602 O O . LEU A 1 81 ? 0.579 2.095 -5.209 1.00 93.50 81 LEU A O 1
ATOM 606 N N . LEU A 1 82 ? -0.322 3.330 -3.562 1.00 96.12 82 LEU A N 1
ATOM 607 C CA . LEU A 1 82 ? -1.440 2.444 -3.278 1.00 96.12 82 LEU A CA 1
ATOM 608 C C . LEU A 1 82 ? -2.592 3.248 -2.668 1.00 96.12 82 LEU A C 1
ATOM 610 O O . LEU A 1 82 ? -2.383 4.023 -1.731 1.00 96.12 82 LEU A O 1
ATOM 614 N N . GLY A 1 83 ? -3.811 3.026 -3.147 1.00 96.12 83 GLY A N 1
ATOM 615 C CA . GLY A 1 83 ? -5.001 3.698 -2.633 1.00 96.12 83 GLY A CA 1
ATOM 616 C C . GLY A 1 83 ? -6.302 3.064 -3.104 1.00 96.12 83 GLY A C 1
ATOM 617 O O . GLY A 1 83 ? -6.301 2.070 -3.825 1.00 96.12 83 GLY A O 1
ATOM 618 N N . PHE A 1 84 ? -7.420 3.649 -2.689 1.00 96.00 84 PHE A N 1
ATOM 619 C CA . PHE A 1 84 ? -8.761 3.304 -3.139 1.00 96.00 84 PHE A CA 1
ATOM 620 C C . PHE A 1 84 ? -9.329 4.399 -4.037 1.00 96.00 84 PHE A C 1
ATOM 622 O O . PHE A 1 84 ? -9.237 5.587 -3.718 1.00 96.00 84 PHE A O 1
ATOM 629 N N . ARG A 1 85 ? -10.014 3.995 -5.107 1.00 94.88 85 ARG A N 1
ATOM 630 C CA . ARG A 1 85 ? -10.920 4.881 -5.847 1.00 94.88 85 ARG A CA 1
ATOM 631 C C . ARG A 1 85 ? -12.181 5.167 -5.039 1.00 94.88 85 ARG A C 1
ATOM 633 O O . ARG A 1 85 ? -12.541 4.412 -4.136 1.00 94.88 85 ARG A O 1
ATOM 640 N N . SER A 1 86 ? -12.896 6.229 -5.408 1.00 92.75 86 SER A N 1
ATOM 641 C CA . SER A 1 86 ? -14.217 6.554 -4.847 1.00 92.75 86 SER A CA 1
ATOM 642 C C . SER A 1 86 ? -15.261 5.458 -5.093 1.00 92.75 86 SER A C 1
ATOM 644 O O . SER A 1 86 ? -16.187 5.309 -4.305 1.00 92.75 86 SER A O 1
ATOM 646 N N . THR A 1 87 ? -15.083 4.671 -6.153 1.00 92.38 87 THR A N 1
ATOM 647 C CA . THR A 1 87 ? -15.872 3.481 -6.508 1.00 92.38 87 THR A CA 1
ATOM 648 C C . THR A 1 87 ? -15.443 2.218 -5.748 1.00 92.38 87 THR A C 1
ATOM 650 O O . THR A 1 87 ? -16.153 1.215 -5.744 1.00 92.38 87 THR A O 1
ATOM 653 N N . GLY A 1 88 ? -14.336 2.287 -5.003 1.00 93.06 88 GLY A N 1
ATOM 654 C CA . GLY A 1 88 ? -13.921 1.281 -4.036 1.00 93.06 88 GLY A CA 1
ATOM 655 C C . GLY A 1 88 ? -12.921 0.239 -4.531 1.00 93.06 88 GLY A C 1
ATOM 656 O O . GLY A 1 88 ? -12.528 -0.616 -3.733 1.00 93.06 88 GLY A O 1
ATOM 657 N N . GLU A 1 89 ? -12.492 0.310 -5.787 1.00 95.31 89 GLU A N 1
ATOM 658 C CA . GLU A 1 89 ? -11.372 -0.466 -6.308 1.00 95.31 89 GLU A CA 1
ATOM 659 C C . GLU A 1 89 ? -10.086 -0.076 -5.589 1.00 95.31 89 GLU A C 1
ATOM 661 O O . GLU A 1 89 ? -9.807 1.106 -5.369 1.00 95.31 89 GLU A O 1
ATOM 666 N N . ILE A 1 90 ? -9.292 -1.082 -5.240 1.00 96.94 90 ILE A N 1
ATOM 667 C CA . ILE A 1 90 ? -7.915 -0.876 -4.808 1.00 96.94 90 ILE A CA 1
ATOM 668 C C . ILE A 1 90 ? -7.030 -0.678 -6.042 1.00 96.94 90 ILE A C 1
ATOM 670 O O . ILE A 1 90 ? -7.134 -1.425 -7.011 1.00 96.94 90 ILE A O 1
ATOM 674 N N . VAL A 1 91 ? -6.156 0.320 -6.015 1.00 96.38 91 VAL A N 1
ATOM 675 C CA . VAL A 1 91 ? -5.300 0.692 -7.143 1.00 96.38 91 VAL A CA 1
ATOM 676 C C . VAL A 1 91 ? -3.862 0.779 -6.674 1.00 96.38 91 VAL A C 1
ATOM 678 O O . VAL A 1 91 ? -3.578 1.423 -5.663 1.00 96.38 91 VAL A O 1
ATOM 681 N N . ALA A 1 92 ? -2.970 0.138 -7.423 1.00 96.19 92 ALA A N 1
ATOM 682 C CA . ALA A 1 92 ? -1.537 0.345 -7.313 1.00 96.19 92 ALA A CA 1
ATOM 683 C C . ALA A 1 92 ? -1.060 1.229 -8.467 1.00 96.19 92 ALA A C 1
ATOM 685 O O . ALA A 1 92 ? -1.483 1.055 -9.609 1.00 96.19 92 ALA A O 1
ATOM 686 N N . THR A 1 93 ? -0.143 2.130 -8.166 1.00 92.62 93 THR A N 1
ATOM 687 C CA . THR A 1 93 ? 0.425 3.108 -9.098 1.00 92.62 93 THR A CA 1
ATOM 688 C C . THR A 1 93 ? 1.931 3.136 -8.911 1.00 92.62 93 THR A C 1
ATOM 690 O O . THR A 1 93 ? 2.431 2.954 -7.799 1.00 92.62 93 THR A O 1
ATOM 693 N N . ASN A 1 94 ? 2.676 3.351 -9.990 1.00 86.50 94 ASN A N 1
ATOM 694 C CA . ASN A 1 94 ? 4.099 3.639 -9.899 1.00 86.50 94 ASN A CA 1
ATOM 695 C C . ASN A 1 94 ? 4.354 5.108 -10.218 1.00 86.50 94 ASN A C 1
ATOM 697 O O . ASN A 1 94 ? 3.610 5.762 -10.944 1.00 86.50 94 ASN A O 1
ATOM 701 N N . TRP A 1 95 ? 5.462 5.614 -9.690 1.00 78.00 95 TRP A N 1
ATOM 702 C CA . TRP A 1 95 ? 6.059 6.814 -10.243 1.00 78.00 95 TRP A CA 1
ATOM 703 C C . TRP A 1 95 ? 6.717 6.467 -11.583 1.00 78.00 95 TRP A C 1
ATOM 705 O O . TRP A 1 95 ? 7.869 6.035 -11.630 1.00 78.00 95 TRP A O 1
ATOM 715 N N . ASP A 1 96 ? 5.973 6.635 -12.670 1.00 68.75 96 ASP A N 1
ATOM 716 C CA . ASP A 1 96 ? 6.533 6.855 -13.997 1.00 68.75 96 ASP A CA 1
ATOM 717 C C . ASP A 1 96 ? 5.910 8.097 -14.640 1.00 68.75 96 ASP A C 1
ATOM 719 O O . ASP A 1 96 ? 4.891 8.620 -14.189 1.00 68.75 96 ASP A O 1
ATOM 723 N N . TYR A 1 97 ? 6.552 8.592 -15.699 1.00 55.50 97 TYR A N 1
ATOM 724 C CA . TYR A 1 97 ? 6.107 9.771 -16.447 1.00 55.50 97 TYR A CA 1
ATOM 725 C C . TYR A 1 97 ? 4.683 9.622 -17.026 1.00 55.50 97 TYR A C 1
ATOM 727 O O . TYR A 1 97 ? 4.076 10.615 -17.416 1.00 55.50 97 TYR A O 1
ATOM 735 N N . TYR A 1 98 ? 4.144 8.399 -17.075 1.00 62.00 98 TYR A N 1
ATOM 736 C CA . TYR A 1 98 ? 2.875 8.074 -17.722 1.00 62.00 98 TYR A CA 1
ATOM 737 C C . TYR A 1 98 ? 1.732 7.803 -16.736 1.0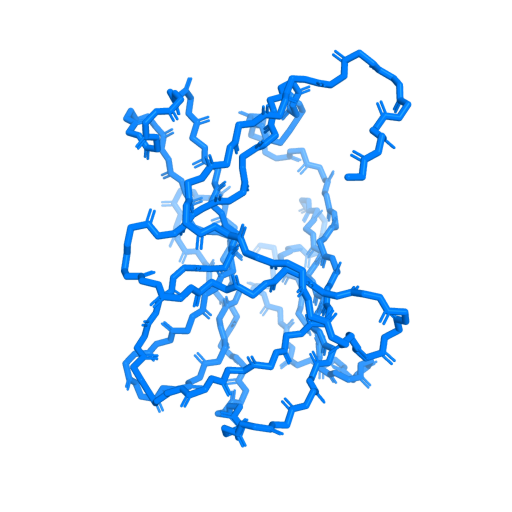0 62.00 98 TYR A C 1
ATOM 739 O O . TYR A 1 98 ? 0.602 7.607 -17.180 1.00 62.00 98 TYR A O 1
ATOM 747 N N . GLY A 1 99 ? 1.994 7.813 -15.424 1.00 70.31 99 GLY A N 1
ATOM 748 C CA . GLY A 1 99 ? 0.983 7.554 -14.402 1.00 70.31 99 GLY A CA 1
ATOM 749 C C . GLY A 1 99 ? 0.354 6.169 -14.539 1.00 70.31 99 GLY A C 1
ATOM 750 O O . GLY A 1 99 ? -0.855 6.029 -14.344 1.00 70.31 99 GLY A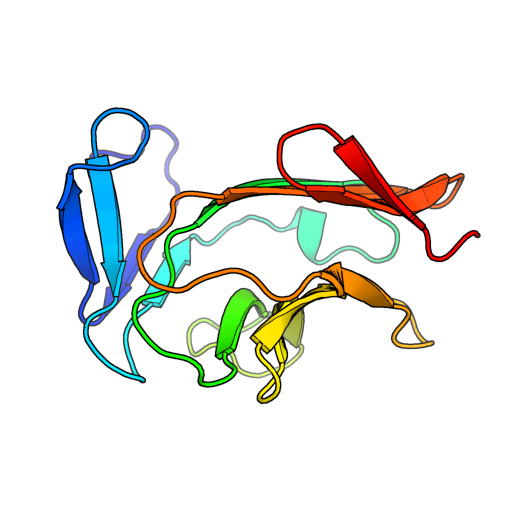 O 1
ATOM 751 N N . LYS A 1 100 ? 1.142 5.156 -14.932 1.00 85.75 100 LYS A N 1
ATOM 752 C CA . LYS A 1 100 ? 0.604 3.811 -15.141 1.00 85.75 100 LYS A CA 1
ATOM 753 C C . LYS A 1 100 ? 0.052 3.247 -13.824 1.00 85.75 100 LYS A C 1
ATOM 755 O O . LYS A 1 100 ? 0.634 3.371 -12.744 1.00 85.75 100 LYS A O 1
ATOM 760 N N . GLU A 1 101 ? -1.093 2.586 -13.925 1.00 92.56 101 GLU A N 1
ATOM 761 C CA . GLU A 1 101 ? -1.804 2.013 -12.786 1.00 92.56 101 GLU A CA 1
ATOM 762 C C . GLU A 1 101 ? -2.220 0.568 -13.064 1.00 92.56 101 GLU A C 1
ATOM 764 O O . GLU A 1 101 ? -2.418 0.157 -14.209 1.00 92.56 101 GLU A O 1
ATOM 769 N N . VAL A 1 102 ? -2.392 -0.203 -11.994 1.00 95.56 102 VAL A N 1
ATOM 770 C CA . VAL A 1 102 ? -3.086 -1.489 -12.027 1.00 95.56 102 VAL A CA 1
ATOM 771 C C . VAL A 1 102 ? -4.294 -1.385 -11.110 1.00 95.56 102 VAL A C 1
ATOM 773 O O . VAL A 1 102 ? -4.159 -1.264 -9.889 1.00 95.56 102 VAL A O 1
ATOM 776 N N . VAL A 1 103 ? -5.481 -1.439 -11.710 1.00 95.62 103 VAL A N 1
ATOM 777 C CA . VAL A 1 103 ? -6.757 -1.410 -10.993 1.00 95.62 103 VAL A CA 1
ATOM 778 C C . VAL A 1 103 ? -7.117 -2.832 -10.574 1.00 95.62 103 VAL A C 1
ATOM 780 O O . VAL A 1 103 ? -7.247 -3.727 -11.407 1.00 95.62 103 VAL A O 1
ATOM 783 N N . GLY A 1 104 ? -7.239 -3.042 -9.269 1.00 95.44 104 GLY A N 1
ATOM 784 C CA . GLY A 1 104 ? -7.728 -4.278 -8.675 1.00 95.44 104 GLY A CA 1
ATOM 785 C C . GLY A 1 104 ? -9.254 -4.287 -8.507 1.00 95.44 104 GLY A C 1
ATOM 786 O O . GLY A 1 104 ? -9.951 -3.373 -8.946 1.00 95.44 104 GLY A O 1
ATOM 787 N N . PRO A 1 105 ? -9.801 -5.319 -7.848 1.00 95.62 105 PRO A N 1
ATOM 788 C CA . PRO A 1 105 ? -11.228 -5.415 -7.580 1.00 95.62 105 PRO A CA 1
ATOM 789 C C . PRO A 1 105 ? -11.675 -4.416 -6.505 1.00 95.62 105 PRO A C 1
ATOM 791 O O . PRO A 1 105 ? -10.872 -3.873 -5.739 1.00 95.62 105 PRO A O 1
ATOM 794 N N . VAL A 1 106 ? -12.992 -4.238 -6.386 1.00 95.62 106 VAL A N 1
ATOM 795 C CA . VAL A 1 106 ? -13.594 -3.564 -5.231 1.00 95.62 106 VAL A CA 1
ATOM 796 C C . VAL A 1 106 ? -13.336 -4.390 -3.972 1.00 95.62 106 VAL A C 1
ATOM 798 O O . VAL A 1 106 ? -13.681 -5.570 -3.904 1.00 95.62 106 VAL A O 1
ATOM 801 N N . ILE A 1 107 ? -12.748 -3.759 -2.955 1.00 94.19 107 ILE A N 1
ATOM 802 C CA . ILE A 1 107 ? -12.520 -4.401 -1.658 1.00 94.19 107 ILE A CA 1
ATOM 803 C C . ILE A 1 107 ? -13.729 -4.172 -0.756 1.00 94.19 107 ILE A C 1
ATOM 805 O O . ILE A 1 107 ? -14.153 -3.031 -0.548 1.00 94.19 107 ILE A O 1
ATOM 809 N N . LEU A 1 108 ? -14.261 -5.263 -0.199 1.00 94.62 108 LEU A N 1
ATOM 810 C CA . LEU A 1 108 ? -15.384 -5.233 0.735 1.00 94.62 108 LEU A CA 1
ATOM 811 C C . LEU A 1 108 ? -15.010 -4.511 2.035 1.00 94.62 108 LEU A C 1
ATOM 813 O O . LEU A 1 108 ? -13.913 -4.676 2.576 1.00 94.62 108 LEU A O 1
ATOM 817 N N . ILE A 1 109 ? -15.954 -3.731 2.565 1.00 95.88 109 ILE A N 1
ATOM 818 C CA . ILE A 1 109 ? -15.801 -3.096 3.874 1.00 95.88 109 ILE A CA 1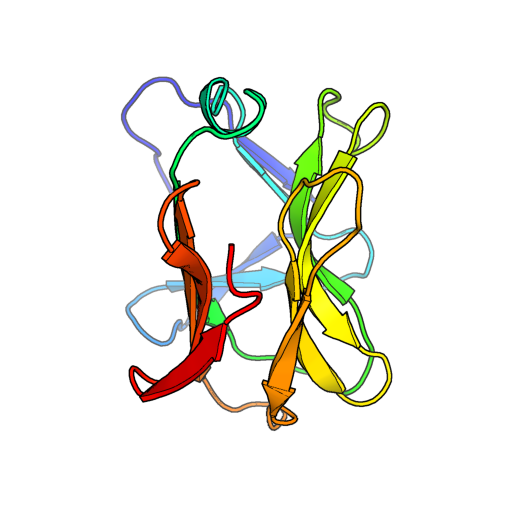
ATOM 819 C C . ILE A 1 109 ? -15.734 -4.156 4.975 1.00 95.88 109 ILE A C 1
ATOM 821 O O . ILE A 1 109 ? -16.369 -5.205 4.899 1.00 95.88 109 ILE A O 1
ATOM 825 N N . ASN A 1 110 ? -14.972 -3.867 6.024 1.00 96.12 110 ASN A N 1
ATOM 826 C CA . ASN A 1 110 ? -14.802 -4.712 7.201 1.00 96.12 110 ASN A CA 1
ATOM 827 C C . ASN A 1 110 ? -14.194 -6.104 6.943 1.00 96.12 110 ASN A C 1
ATOM 829 O O . ASN A 1 110 ? -14.200 -6.942 7.848 1.00 96.12 110 ASN A O 1
ATOM 833 N N . VAL A 1 111 ? -13.578 -6.322 5.779 1.00 96.88 111 VAL A N 1
ATOM 834 C CA . VAL A 1 111 ? -12.864 -7.559 5.440 1.00 96.88 111 VAL A CA 1
ATOM 835 C C . VAL A 1 111 ? -11.367 -7.283 5.315 1.00 96.88 111 VAL A C 1
ATOM 837 O O . VAL A 1 111 ? -10.943 -6.373 4.606 1.00 96.88 111 VAL A O 1
ATOM 840 N N . TRP A 1 112 ? -10.555 -8.084 6.008 1.00 97.88 112 TRP A N 1
ATOM 841 C CA . TRP A 1 112 ? -9.103 -8.058 5.842 1.00 97.88 112 TRP A CA 1
ATOM 842 C C . TRP A 1 112 ? -8.717 -8.600 4.467 1.00 97.88 112 TRP A 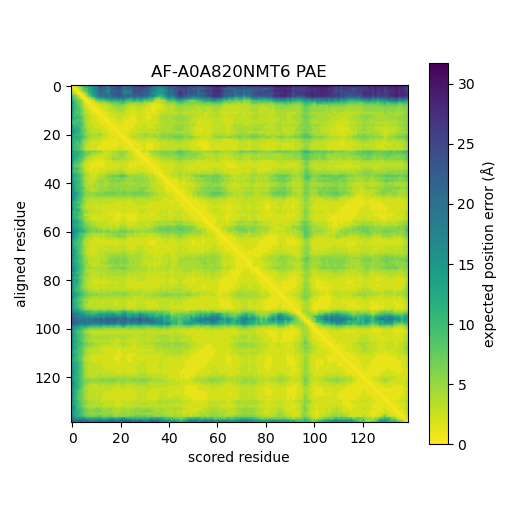C 1
ATOM 844 O O . TRP A 1 112 ? -9.006 -9.753 4.157 1.00 97.88 112 TRP A O 1
ATOM 854 N N . THR A 1 113 ? -8.012 -7.784 3.692 1.00 97.88 113 THR A N 1
ATOM 855 C CA . THR A 1 113 ? -7.481 -8.133 2.374 1.00 97.88 113 THR A CA 1
ATOM 856 C C . THR A 1 113 ? -5.977 -7.924 2.375 1.00 97.88 113 THR A C 1
ATOM 858 O O . THR A 1 113 ? -5.497 -6.879 2.812 1.00 97.88 113 THR A O 1
ATOM 861 N N . HIS A 1 114 ? -5.226 -8.913 1.903 1.00 97.94 114 HIS A N 1
ATOM 862 C CA . HIS A 1 114 ? -3.799 -8.745 1.669 1.00 97.94 114 HIS A CA 1
ATOM 863 C C . HIS A 1 114 ? -3.594 -8.132 0.291 1.00 97.94 114 HIS A C 1
ATOM 865 O O . HIS A 1 114 ? -4.143 -8.625 -0.694 1.00 97.94 114 HIS A O 1
ATOM 871 N N . VAL A 1 115 ? -2.791 -7.082 0.213 1.00 98.19 115 VAL A N 1
ATOM 872 C CA . VAL A 1 115 ? -2.448 -6.420 -1.044 1.00 98.19 115 VAL A CA 1
ATOM 873 C C . VAL A 1 115 ? -0.939 -6.325 -1.144 1.00 98.19 115 VAL A C 1
ATOM 875 O O . VAL A 1 115 ? -0.265 -6.020 -0.158 1.00 98.19 115 VAL A O 1
ATOM 878 N N . ALA A 1 116 ? -0.407 -6.614 -2.325 1.00 98.19 116 ALA A N 1
ATOM 879 C CA . ALA A 1 116 ? 1.014 -6.475 -2.589 1.00 98.19 116 ALA A CA 1
ATOM 880 C C . ALA A 1 116 ? 1.256 -5.927 -3.989 1.00 98.19 116 ALA A C 1
ATOM 882 O O . ALA A 1 116 ? 0.645 -6.395 -4.948 1.00 98.19 116 ALA A O 1
ATOM 883 N N . SER A 1 117 ? 2.166 -4.968 -4.109 1.00 96.50 117 SER A N 1
ATOM 884 C CA . SER A 1 117 ? 2.662 -4.457 -5.379 1.00 96.50 117 SER A CA 1
ATOM 885 C C . SER A 1 117 ? 4.176 -4.611 -5.469 1.00 96.50 117 SER A C 1
ATOM 887 O O . SER A 1 117 ? 4.892 -4.519 -4.471 1.00 96.50 117 SER A O 1
ATOM 889 N N . THR A 1 118 ? 4.669 -4.859 -6.677 1.00 95.81 118 THR A N 1
ATOM 890 C CA . THR A 1 118 ? 6.102 -4.919 -6.979 1.00 95.81 118 THR A CA 1
ATOM 891 C C . THR A 1 118 ? 6.379 -4.091 -8.217 1.00 95.81 118 THR A C 1
ATOM 893 O O . THR A 1 118 ? 5.595 -4.162 -9.160 1.00 95.81 118 THR A O 1
ATOM 896 N N . PHE A 1 119 ? 7.499 -3.383 -8.266 1.00 94.00 119 PHE A N 1
ATOM 897 C CA . PHE A 1 119 ? 7.920 -2.648 -9.453 1.00 94.00 119 PHE A CA 1
ATOM 898 C C . PHE 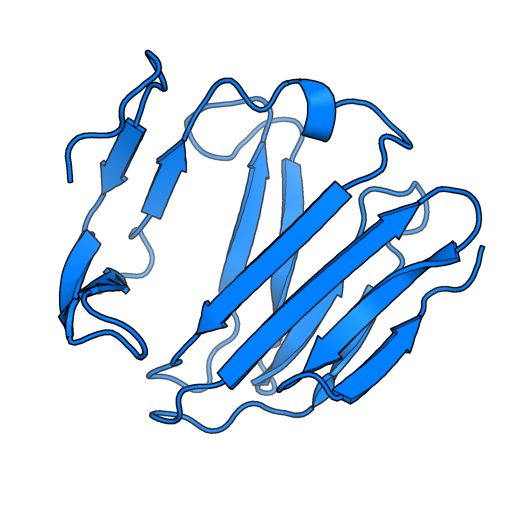A 1 119 ? 9.369 -2.974 -9.809 1.00 94.00 119 PHE A C 1
ATOM 900 O O . PHE A 1 119 ? 10.237 -3.034 -8.937 1.00 94.00 119 PHE A O 1
ATOM 907 N N . SER A 1 120 ? 9.629 -3.149 -11.104 1.00 93.06 120 SER A N 1
ATOM 908 C CA . SER A 1 120 ? 10.966 -3.072 -11.688 1.00 93.06 120 SER A CA 1
ATOM 909 C C . SER A 1 120 ? 10.883 -2.603 -13.139 1.00 93.06 120 SER A C 1
ATOM 911 O O . SER A 1 120 ? 9.855 -2.762 -13.793 1.00 93.06 120 SER A O 1
ATOM 913 N N . THR A 1 121 ? 11.986 -2.096 -13.684 1.00 90.50 121 THR A N 1
ATOM 914 C CA . THR A 1 121 ? 12.061 -1.662 -15.092 1.00 90.50 121 THR A CA 1
ATOM 915 C C . THR A 1 121 ? 11.889 -2.794 -16.107 1.00 90.50 121 THR A C 1
ATOM 917 O O . THR A 1 121 ? 11.593 -2.533 -17.265 1.00 90.50 121 THR A O 1
ATOM 920 N N . ILE A 1 122 ? 12.064 -4.050 -15.686 1.00 91.25 122 ILE A N 1
ATOM 921 C CA . ILE A 1 122 ? 11.942 -5.234 -16.552 1.00 91.25 122 ILE A CA 1
ATOM 922 C C . ILE A 1 122 ? 10.502 -5.756 -16.582 1.00 91.25 122 ILE A C 1
ATOM 924 O O . ILE A 1 122 ? 10.066 -6.320 -17.579 1.00 91.25 122 ILE A O 1
ATOM 928 N N . ASN A 1 123 ? 9.772 -5.617 -15.476 1.00 90.62 123 ASN A N 1
ATOM 929 C CA . ASN A 1 123 ? 8.473 -6.263 -15.293 1.00 90.62 123 ASN A CA 1
ATOM 930 C C . ASN A 1 123 ? 7.308 -5.278 -15.162 1.00 90.62 123 ASN A C 1
ATOM 932 O O . ASN A 1 123 ? 6.166 -5.729 -15.056 1.00 90.62 123 ASN A O 1
ATOM 936 N N . GLY A 1 124 ? 7.593 -3.975 -15.126 1.00 92.12 124 GLY A N 1
ATOM 937 C CA . GLY A 1 124 ? 6.619 -2.954 -14.778 1.00 92.12 124 GLY A CA 1
ATOM 938 C C . GLY A 1 124 ? 6.132 -3.079 -13.338 1.00 92.12 124 GLY A C 1
ATOM 939 O O . GLY A 1 124 ? 6.690 -3.811 -12.512 1.00 92.12 124 GLY A O 1
ATOM 940 N N . LEU A 1 125 ? 5.051 -2.366 -13.041 1.00 94.50 125 LEU A N 1
ATOM 941 C CA . LEU A 1 125 ? 4.284 -2.562 -11.822 1.00 94.50 125 LEU A CA 1
ATOM 942 C C . LEU A 1 125 ? 3.474 -3.856 -11.953 1.00 94.50 125 LEU A C 1
ATOM 944 O O . LEU A 1 125 ? 2.815 -4.083 -12.967 1.00 94.50 125 LEU A O 1
ATOM 948 N N . ARG A 1 126 ? 3.497 -4.702 -10.925 1.00 96.06 126 ARG A N 1
ATOM 949 C CA . ARG A 1 126 ? 2.633 -5.880 -10.775 1.00 96.06 126 ARG A CA 1
ATOM 950 C C . ARG A 1 126 ? 1.857 -5.772 -9.483 1.00 96.06 126 ARG A C 1
ATOM 952 O O . ARG A 1 126 ? 2.396 -5.296 -8.485 1.00 96.06 126 ARG A O 1
ATOM 959 N N . PHE A 1 127 ? 0.620 -6.248 -9.501 1.00 97.81 127 PHE A N 1
ATOM 960 C CA . PHE A 1 127 ? -0.277 -6.134 -8.364 1.00 97.81 127 PHE A CA 1
ATOM 961 C C . PHE A 1 127 ? -0.940 -7.465 -8.022 1.00 97.81 127 PHE A C 1
ATOM 963 O O . PHE A 1 127 ? -1.304 -8.238 -8.909 1.00 97.81 127 PHE A O 1
ATOM 970 N N . TYR A 1 128 ? -1.080 -7.727 -6.725 1.00 98.31 128 TYR A N 1
ATOM 971 C CA . TYR A 1 128 ? -1.547 -8.989 -6.171 1.00 98.31 128 TYR A CA 1
ATOM 972 C C . TYR A 1 128 ? -2.557 -8.739 -5.050 1.00 98.31 128 TYR A C 1
ATOM 974 O O . TYR A 1 128 ? -2.314 -7.926 -4.156 1.00 98.31 128 TYR A O 1
ATOM 982 N N . ILE A 1 129 ? -3.655 -9.494 -5.059 1.00 98.12 129 ILE A N 1
ATOM 983 C CA 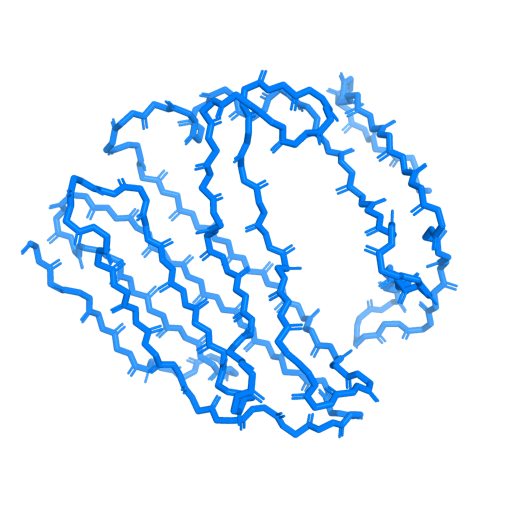. ILE A 1 129 ? -4.741 -9.424 -4.077 1.00 98.12 129 ILE A CA 1
ATOM 984 C C . ILE A 1 129 ? -4.922 -10.805 -3.457 1.00 98.12 129 ILE A C 1
ATOM 986 O O . ILE A 1 129 ? -5.146 -11.784 -4.161 1.00 98.12 129 ILE A O 1
ATOM 990 N N . ASN A 1 130 ? -4.791 -10.906 -2.135 1.00 97.69 130 ASN A N 1
ATOM 991 C CA . ASN A 1 130 ? -4.818 -12.170 -1.391 1.00 97.69 130 ASN A CA 1
ATOM 992 C C . ASN A 1 1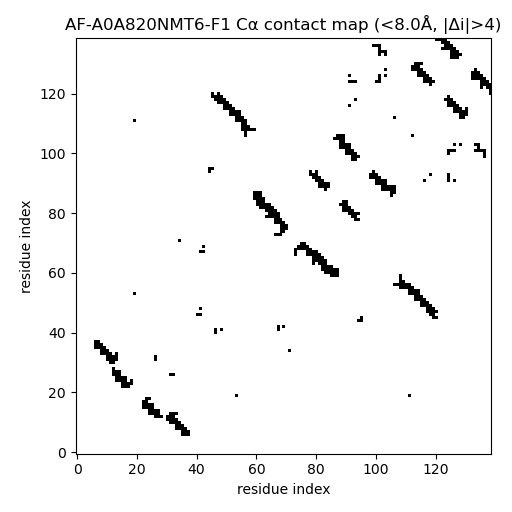30 ? -3.852 -13.230 -1.957 1.00 97.69 130 ASN A C 1
ATOM 994 O O . ASN A 1 130 ? -4.151 -14.419 -1.968 1.00 97.69 130 ASN A O 1
ATOM 998 N N . GLY A 1 131 ? -2.688 -12.782 -2.442 1.00 96.38 131 GLY A N 1
ATOM 999 C CA . GLY A 1 131 ? -1.667 -13.641 -3.052 1.00 96.38 131 GLY A CA 1
ATOM 1000 C C . GLY A 1 131 ? -1.943 -14.027 -4.510 1.00 96.38 131 GLY A C 1
ATOM 1001 O O . GLY A 1 131 ? -1.095 -14.656 -5.133 1.00 96.38 131 GLY A O 1
ATOM 1002 N N . ILE A 1 132 ? -3.082 -13.624 -5.077 1.00 97.50 132 ILE A N 1
ATOM 1003 C CA . ILE A 1 132 ? -3.455 -13.890 -6.468 1.00 97.50 132 ILE A CA 1
ATOM 1004 C C . ILE A 1 132 ? -3.028 -12.707 -7.336 1.00 97.50 132 ILE A C 1
ATOM 1006 O O . ILE A 1 132 ? -3.273 -11.553 -6.988 1.00 97.50 132 ILE A O 1
ATOM 1010 N N . TYR A 1 133 ? -2.389 -12.989 -8.470 1.00 96.44 133 TYR A N 1
ATOM 1011 C CA . TYR A 1 133 ? -2.003 -11.973 -9.448 1.00 96.44 133 TYR A CA 1
ATOM 1012 C C . TYR A 1 133 ? -3.237 -11.270 -10.033 1.00 96.44 133 TYR A C 1
ATOM 1014 O O . TYR A 1 133 ? -4.146 -11.927 -10.533 1.00 96.44 133 TYR A O 1
ATOM 1022 N N . SER A 1 134 ? -3.249 -9.939 -9.974 1.00 95.75 134 SER A N 1
ATOM 1023 C CA . SER A 1 134 ? -4.352 -9.096 -10.449 1.00 95.75 134 SER A CA 1
ATOM 1024 C C . SER A 1 134 ? -4.039 -8.406 -11.774 1.00 95.75 134 SER A C 1
ATOM 1026 O O . SER A 1 134 ? -4.959 -8.128 -12.535 1.00 95.75 134 SER A O 1
ATOM 1028 N N . GLY A 1 135 ? -2.769 -8.103 -12.056 1.00 95.31 135 GLY A N 1
ATOM 1029 C CA . GLY A 1 135 ? -2.395 -7.424 -13.294 1.00 95.31 135 GLY A CA 1
ATOM 1030 C C . GLY A 1 135 ? -1.016 -6.775 -13.269 1.00 95.31 135 GLY A C 1
ATOM 1031 O O . GLY A 1 135 ? -0.302 -6.807 -12.261 1.00 95.31 135 GLY A O 1
ATOM 1032 N N . THR A 1 136 ? -0.660 -6.178 -14.406 1.00 94.62 136 THR A N 1
ATOM 1033 C CA . THR A 1 136 ? 0.591 -5.449 -14.610 1.00 94.62 136 THR A CA 1
ATOM 1034 C C . THR A 1 136 ? 0.408 -4.285 -15.573 1.00 94.62 136 THR A C 1
ATOM 1036 O O . THR A 1 136 ? -0.450 -4.337 -16.450 1.00 94.62 136 THR A O 1
ATOM 1039 N N . THR A 1 137 ? 1.254 -3.268 -15.442 1.00 90.31 137 THR A N 1
ATOM 1040 C CA . THR A 1 137 ? 1.371 -2.171 -16.412 1.00 90.31 137 THR A CA 1
ATOM 1041 C C . THR A 1 137 ? 2.148 -2.560 -17.671 1.00 90.31 137 THR A C 1
ATOM 1043 O O . THR A 1 137 ? 2.195 -1.779 -18.619 1.00 90.31 137 THR A O 1
ATOM 1046 N N . GLY A 1 138 ? 2.810 -3.724 -17.669 1.00 80.50 138 GLY A N 1
ATOM 1047 C CA . GLY A 1 138 ? 3.860 -4.028 -18.639 1.00 80.50 138 GLY A CA 1
ATOM 1048 C C . GLY A 1 138 ? 5.063 -3.092 -18.479 1.00 80.50 138 GLY A C 1
ATOM 1049 O O . GLY A 1 138 ? 5.090 -2.246 -17.577 1.00 80.50 138 GLY A O 1
ATOM 1050 N N . VAL A 1 139 ? 6.061 -3.263 -19.348 1.00 70.25 139 VAL A N 1
ATOM 1051 C CA . VAL A 1 139 ? 7.202 -2.337 -19.464 1.00 70.25 139 VAL A CA 1
ATOM 1052 C C . VAL A 1 139 ? 6.769 -1.006 -20.072 1.00 70.25 139 VAL A C 1
ATOM 1054 O O . VAL A 1 139 ? 5.932 -0.999 -21.000 1.00 70.25 139 VAL A O 1
#

Mean predicted aligned error: 4.74 Å